Protein AF-A0A0P4WBQ9-F1 (afdb_monomer_lite)

Sequence (138 aa):
MQALTIGDGNGSGVTLTSELRLLPSWAKSQLAHILEVTHGWREVMGRVPGHPWAPGMPLPEGEHYPRKYSSDDIHLVSEECGRDRREGFEVLVEEWGTSGRKRPTVSDLVSILQVAKLYRAMDYLTVTVLKGNLAYFH

Foldseek 3Di:
DDDDDPPPDDPVPAAQAAQLLPQPPVLQVVLLVLCQVVVNLLLLQQQAADPPDDAPDQRDPDDDGHHPDDPVNSVVLVVVCVVPVDRSSVVVCVVQSPDDPHGHGNNNSLNSCVVSVVVVSNCCCCCPNNVPNPPDDD

pLDDT: mean 88.07, std 17.4, range [35.5, 98.06]

Secondary structure (DSSP, 8-state):
---------------TTSBGGGS-HHHHHHHHHHHHHTTHHHHHHHH-B-TT--TTSPPPSSS-S-BSS-HHHHHHHHHHHHHHT--HHHHHHHHHHT-SSSPPBHHHHHHHHHHTT-HHHHHIIIIIISTT------

Structure (mmCIF, N/CA/C/O backbone):
data_AF-A0A0P4WBQ9-F1
#
_entry.id   AF-A0A0P4WBQ9-F1
#
loop_
_atom_site.group_PDB
_atom_site.id
_atom_site.type_symbol
_atom_site.label_atom_id
_atom_site.label_alt_id
_atom_site.label_comp_id
_atom_site.label_asym_id
_atom_site.label_entity_id
_atom_site.label_seq_id
_atom_site.pdbx_PDB_ins_code
_atom_site.Cartn_x
_atom_site.Cartn_y
_atom_site.Cartn_z
_atom_site.occupancy
_atom_site.B_iso_or_equiv
_atom_site.auth_seq_id
_atom_site.auth_comp_id
_atom_site.auth_asym_id
_atom_site.auth_atom_id
_atom_site.pdbx_PDB_model_num
ATOM 1 N N . MET A 1 1 ? -43.854 23.994 8.423 1.00 38.91 1 MET A N 1
ATOM 2 C CA . MET A 1 1 ? -43.538 22.654 7.889 1.00 38.91 1 MET A CA 1
ATOM 3 C C . MET A 1 1 ? -42.289 22.787 7.037 1.00 38.91 1 MET A C 1
ATOM 5 O O . MET A 1 1 ? -42.325 23.508 6.051 1.00 38.91 1 MET A O 1
ATOM 9 N N . GLN A 1 2 ? -41.171 22.232 7.507 1.00 37.25 2 GL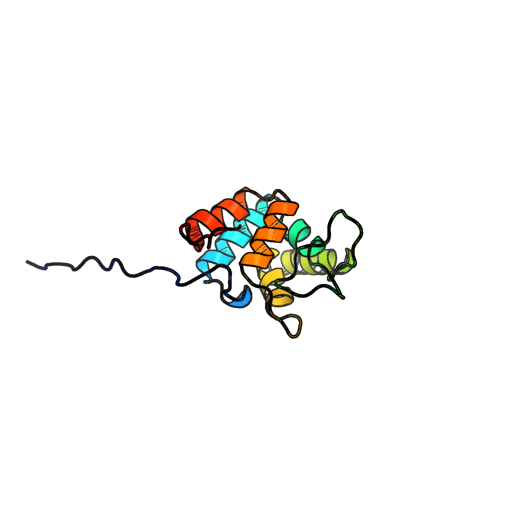N A N 1
ATOM 10 C CA . GLN A 1 2 ? -39.879 22.273 6.817 1.00 37.25 2 GLN A CA 1
ATOM 11 C C . GLN A 1 2 ? -39.879 21.255 5.674 1.00 37.25 2 GLN A C 1
ATOM 13 O O . GLN A 1 2 ? -40.215 20.095 5.895 1.00 37.25 2 GLN A O 1
ATOM 18 N N . ALA A 1 3 ? -39.473 21.682 4.481 1.00 36.91 3 ALA A N 1
ATOM 19 C CA . ALA A 1 3 ? -38.964 20.777 3.462 1.00 36.91 3 ALA A CA 1
ATOM 20 C C . ALA A 1 3 ? -37.448 20.685 3.672 1.00 36.91 3 ALA A C 1
ATOM 22 O O . ALA A 1 3 ? -36.725 21.647 3.417 1.00 36.91 3 ALA A O 1
ATOM 23 N N . LEU A 1 4 ? -36.989 19.560 4.219 1.00 35.50 4 LEU A N 1
ATOM 24 C CA . LEU A 1 4 ? -35.572 19.225 4.294 1.00 35.50 4 LEU A CA 1
ATOM 25 C C . LEU A 1 4 ? -35.161 18.670 2.934 1.00 35.50 4 LEU A C 1
ATOM 27 O O . LEU A 1 4 ? -35.574 17.581 2.540 1.00 35.50 4 LEU A O 1
ATOM 31 N N . THR A 1 5 ? -34.373 19.448 2.204 1.00 42.94 5 THR A N 1
ATOM 32 C CA . THR A 1 5 ? -33.683 19.007 0.998 1.00 42.94 5 THR A CA 1
ATOM 33 C C . THR A 1 5 ? -32.695 17.913 1.398 1.00 42.94 5 THR A C 1
ATOM 35 O O . THR A 1 5 ? -31.751 18.163 2.147 1.00 42.94 5 THR A O 1
ATOM 38 N N . ILE A 1 6 ? -32.940 16.689 0.932 1.00 42.91 6 ILE A N 1
ATOM 39 C CA . ILE A 1 6 ? -32.020 15.560 1.069 1.00 42.91 6 ILE A CA 1
ATOM 40 C C . ILE A 1 6 ? -30.765 15.907 0.264 1.00 42.91 6 ILE A C 1
ATOM 42 O O . ILE A 1 6 ? -30.811 16.042 -0.958 1.00 42.91 6 ILE A O 1
ATOM 46 N N . GLY A 1 7 ? -29.658 16.128 0.968 1.00 42.84 7 GLY A N 1
ATOM 47 C CA . GLY A 1 7 ? -28.354 16.357 0.364 1.00 42.84 7 GLY A CA 1
ATOM 48 C C . GLY A 1 7 ? -27.754 15.051 -0.144 1.00 42.84 7 GLY A C 1
ATOM 49 O O . GLY A 1 7 ? -26.908 14.472 0.529 1.00 42.84 7 GLY A O 1
ATOM 50 N N . ASP A 1 8 ? -28.147 14.618 -1.340 1.00 43.69 8 ASP A N 1
ATOM 51 C CA . ASP A 1 8 ? -27.427 13.586 -2.092 1.00 43.69 8 ASP A CA 1
ATOM 52 C C . ASP A 1 8 ? -26.326 14.243 -2.931 1.00 43.69 8 ASP A C 1
ATOM 54 O O . ASP A 1 8 ? -26.456 14.501 -4.126 1.00 43.69 8 ASP A O 1
ATOM 58 N N . GLY A 1 9 ? -25.216 14.553 -2.265 1.00 44.69 9 GLY A N 1
ATOM 59 C CA . GLY A 1 9 ? -24.039 15.158 -2.877 1.00 44.69 9 GLY A CA 1
ATOM 60 C C . GLY A 1 9 ? -22.763 14.638 -2.235 1.00 44.69 9 GLY A C 1
ATOM 61 O O . GLY A 1 9 ? -22.087 15.380 -1.540 1.00 44.69 9 GLY A O 1
ATOM 62 N N . ASN A 1 10 ? -22.438 13.356 -2.417 1.00 45.34 10 ASN A N 1
ATOM 63 C CA . ASN A 1 10 ? -21.124 12.836 -2.025 1.00 45.34 10 ASN A CA 1
ATOM 64 C C . ASN A 1 10 ? -20.700 11.652 -2.911 1.00 45.34 10 ASN A C 1
ATOM 66 O O . ASN A 1 10 ? -20.642 10.484 -2.511 1.00 45.34 10 ASN A O 1
ATOM 70 N N . GLY A 1 11 ? -20.415 11.947 -4.179 1.00 53.81 11 GLY A N 1
ATOM 71 C CA . GLY A 1 11 ? -19.409 11.178 -4.905 1.00 53.81 11 GLY A CA 1
ATOM 72 C C . GLY A 1 11 ? -18.053 11.553 -4.320 1.00 53.81 11 GLY A C 1
ATOM 73 O O . GLY A 1 11 ? -17.721 12.730 -4.294 1.00 53.81 11 GLY A O 1
ATOM 74 N N . SER A 1 12 ? -17.275 10.581 -3.846 1.00 62.78 12 SER A N 1
ATOM 75 C CA . SER A 1 12 ? -15.935 10.804 -3.281 1.00 62.78 12 SER A CA 1
ATOM 76 C C . SER A 1 12 ? -14.968 11.503 -4.251 1.00 62.78 12 SER A C 1
ATOM 78 O O . SER A 1 12 ? -13.888 11.913 -3.839 1.00 62.78 12 SER A O 1
ATOM 80 N N . GLY A 1 13 ? -15.326 11.604 -5.539 1.00 81.69 13 GLY A N 1
ATOM 81 C CA . GLY A 1 13 ? -14.486 12.150 -6.605 1.00 81.69 13 GLY A CA 1
ATOM 82 C C . GLY A 1 13 ? -13.261 11.287 -6.916 1.00 81.69 13 GLY A C 1
ATOM 83 O O . GLY A 1 13 ? -12.482 11.637 -7.797 1.00 81.69 13 GLY A O 1
ATOM 84 N N . VAL A 1 14 ? -13.086 10.167 -6.205 1.00 90.62 14 VAL A N 1
ATOM 85 C CA . VAL A 1 14 ? -11.947 9.264 -6.358 1.00 90.62 14 VAL A CA 1
ATOM 86 C C . VAL A 1 14 ? -12.112 8.474 -7.649 1.00 90.62 14 VAL A C 1
ATOM 88 O O . VAL A 1 14 ? -13.157 7.873 -7.901 1.00 90.62 14 VAL A O 1
ATOM 91 N N . THR A 1 15 ? -11.055 8.451 -8.448 1.00 93.69 15 THR A N 1
ATOM 92 C CA . THR A 1 15 ? -10.956 7.671 -9.680 1.00 93.69 15 THR A CA 1
ATOM 93 C C . THR A 1 15 ? -9.742 6.750 -9.607 1.00 93.69 15 THR A C 1
ATOM 95 O O . THR A 1 15 ? -8.899 6.865 -8.715 1.00 93.69 15 THR A O 1
ATOM 98 N N . LEU A 1 16 ? -9.606 5.847 -10.579 1.00 95.00 16 LEU A N 1
ATOM 99 C CA . LEU A 1 16 ? -8.422 4.992 -10.706 1.00 95.00 16 LEU A CA 1
ATOM 100 C C . LEU A 1 16 ? -7.113 5.793 -10.827 1.00 95.00 16 LEU A C 1
ATOM 102 O O . LEU A 1 16 ? -6.062 5.315 -10.410 1.00 95.00 16 LEU A O 1
ATOM 106 N N . THR A 1 17 ? -7.173 7.018 -11.353 1.00 95.62 17 THR A N 1
ATOM 107 C CA . THR A 1 17 ? -6.005 7.891 -11.536 1.00 95.62 17 THR A CA 1
ATOM 108 C C . THR A 1 17 ? -5.705 8.772 -10.325 1.00 95.62 17 THR A C 1
ATOM 110 O O . THR A 1 17 ? -4.700 9.480 -10.336 1.00 95.62 17 THR A O 1
ATOM 113 N N . SER A 1 18 ? -6.555 8.777 -9.292 1.00 96.06 18 SER A N 1
ATOM 114 C CA . SER A 1 18 ? -6.278 9.516 -8.058 1.00 96.06 18 SER A CA 1
ATOM 115 C C . SER A 1 18 ? -5.007 8.980 -7.396 1.00 96.06 18 SER A C 1
ATOM 117 O O . SER A 1 18 ? -4.818 7.767 -7.303 1.00 96.06 18 SER A O 1
ATOM 119 N N . GLU A 1 19 ? -4.136 9.874 -6.919 1.00 97.69 19 GLU A N 1
ATOM 120 C CA . GLU A 1 19 ? -2.959 9.473 -6.142 1.00 97.69 19 GLU A CA 1
ATOM 121 C C . GLU A 1 19 ? -3.391 8.782 -4.844 1.00 97.69 19 GLU A C 1
ATOM 123 O O . GLU A 1 19 ? -4.294 9.250 -4.149 1.00 97.69 19 GLU A O 1
ATOM 128 N N . LEU A 1 20 ? -2.702 7.703 -4.476 1.00 97.12 20 LEU A N 1
ATOM 129 C CA . LEU A 1 20 ? -3.059 6.868 -3.331 1.00 97.12 20 LEU A CA 1
ATOM 130 C C . LEU A 1 20 ? -3.106 7.658 -2.012 1.00 97.12 20 LEU A C 1
ATOM 132 O O . LEU A 1 20 ? -4.016 7.477 -1.205 1.00 97.12 20 LEU A O 1
ATOM 136 N N . ARG A 1 21 ? -2.168 8.594 -1.817 1.00 96.62 21 ARG A N 1
ATOM 137 C CA . ARG A 1 21 ? -2.111 9.453 -0.619 1.00 96.62 21 ARG A CA 1
ATOM 138 C C . ARG A 1 21 ? -3.335 10.362 -0.449 1.00 96.62 21 ARG A C 1
ATOM 140 O O . ARG A 1 21 ? -3.591 10.826 0.660 1.00 96.62 21 ARG A O 1
ATOM 147 N N . LEU A 1 22 ? -4.075 10.615 -1.533 1.00 96.00 22 LEU A N 1
ATOM 148 C CA . LEU A 1 22 ? -5.266 11.467 -1.559 1.00 96.00 22 LEU A CA 1
ATOM 149 C C . LEU A 1 22 ? -6.561 10.685 -1.318 1.00 96.00 22 LEU A C 1
ATOM 151 O O . LEU A 1 22 ? -7.638 11.280 -1.356 1.00 96.00 22 LEU A O 1
ATOM 155 N N . LEU A 1 23 ? -6.486 9.373 -1.059 1.00 95.38 23 LEU A N 1
ATOM 156 C CA . LEU A 1 23 ? -7.660 8.623 -0.631 1.00 95.38 23 LEU A CA 1
ATOM 157 C C . LEU A 1 23 ? -8.286 9.288 0.609 1.00 95.38 23 LEU A C 1
ATOM 159 O O . LEU A 1 23 ? -7.563 9.613 1.561 1.00 95.38 23 LEU A O 1
ATOM 163 N N . PRO A 1 24 ? -9.620 9.457 0.638 1.00 94.75 24 PRO A N 1
ATOM 164 C CA . PRO A 1 24 ? -10.314 9.971 1.809 1.00 94.75 24 PRO A CA 1
ATOM 165 C C . PRO A 1 24 ? -10.001 9.140 3.056 1.00 94.75 24 PRO A C 1
ATOM 167 O O . PRO A 1 24 ? -9.881 7.917 2.972 1.00 94.75 24 PRO A O 1
ATOM 170 N N . SER A 1 25 ? -9.923 9.776 4.228 1.00 94.38 25 SER A N 1
ATOM 171 C CA . SER A 1 25 ? -9.567 9.084 5.477 1.00 94.38 25 SER A CA 1
ATOM 172 C C . SER A 1 25 ? -10.483 7.897 5.781 1.00 94.38 25 SER A C 1
ATOM 174 O O . SER A 1 25 ? -9.990 6.830 6.119 1.00 94.38 25 SER A O 1
ATOM 176 N N . TRP A 1 26 ? -11.795 8.027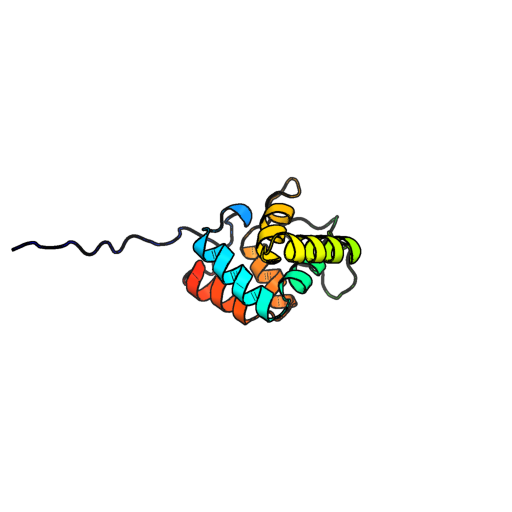 5.547 1.00 94.50 26 TRP A N 1
ATOM 177 C CA . TRP A 1 26 ? -12.745 6.919 5.717 1.00 94.50 26 TRP A CA 1
ATOM 178 C C . TRP A 1 26 ? -12.432 5.721 4.805 1.00 94.50 26 TRP A C 1
ATOM 180 O O . TRP A 1 26 ? -12.612 4.571 5.200 1.00 94.50 26 TRP A O 1
ATOM 190 N N . ALA A 1 27 ? -11.930 5.973 3.592 1.00 95.62 27 ALA A N 1
ATOM 191 C CA . ALA A 1 27 ? -11.555 4.922 2.657 1.00 95.62 27 ALA A CA 1
ATOM 192 C C . ALA A 1 27 ? -10.272 4.224 3.116 1.00 95.62 27 ALA A C 1
ATOM 194 O O . ALA A 1 27 ? -10.218 2.994 3.125 1.00 95.62 27 ALA A O 1
ATOM 195 N N . LYS A 1 28 ? -9.273 5.011 3.542 1.00 96.19 28 LYS A N 1
ATOM 196 C CA . LYS A 1 28 ? -7.995 4.506 4.059 1.00 96.19 28 LYS A CA 1
ATOM 197 C C . LYS A 1 28 ? -8.185 3.650 5.305 1.00 96.19 28 LYS A C 1
ATOM 199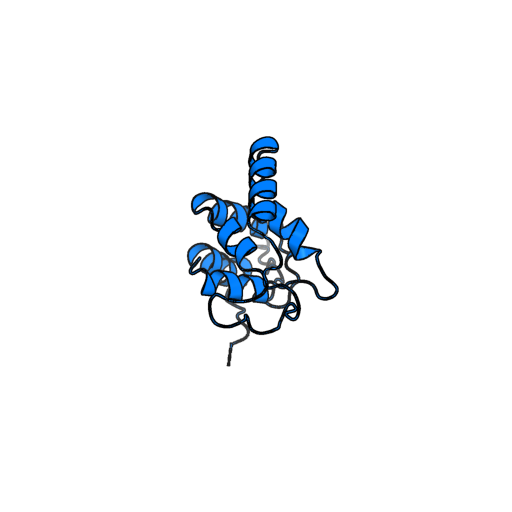 O O . LYS A 1 28 ? -7.730 2.514 5.298 1.00 96.19 28 LYS A O 1
ATOM 204 N N . SER A 1 29 ? -8.911 4.135 6.311 1.00 95.50 29 SER A N 1
ATOM 205 C CA . SER A 1 29 ? -9.088 3.401 7.570 1.00 95.50 29 SER A CA 1
ATOM 206 C C . SER A 1 29 ? -9.862 2.093 7.381 1.00 95.50 29 SER A C 1
ATOM 208 O O . SER A 1 29 ? -9.506 1.074 7.965 1.00 95.50 29 SER A O 1
ATOM 210 N N . GLN A 1 30 ? -10.869 2.061 6.500 1.00 96.69 30 GLN A N 1
ATOM 211 C CA . GLN A 1 30 ? -11.583 0.816 6.206 1.00 96.69 30 GLN A CA 1
ATOM 212 C C . GLN A 1 30 ? -10.723 -0.184 5.414 1.00 96.69 30 GLN A C 1
ATOM 214 O O . GLN A 1 30 ? -10.776 -1.381 5.696 1.00 96.69 30 GLN A O 1
ATOM 219 N N . LEU A 1 31 ? -9.921 0.276 4.442 1.00 97.12 31 LEU A N 1
ATOM 220 C CA . LEU A 1 31 ? -8.938 -0.581 3.761 1.00 97.12 31 LEU A CA 1
ATOM 221 C C . LEU A 1 31 ? -7.916 -1.136 4.744 1.00 97.12 31 LEU A C 1
ATOM 223 O O . LEU A 1 31 ? -7.600 -2.321 4.680 1.00 97.12 31 LEU A O 1
ATOM 227 N N . ALA A 1 32 ? -7.432 -0.287 5.648 1.00 96.88 32 ALA A N 1
ATOM 228 C CA . ALA A 1 32 ? -6.464 -0.665 6.654 1.00 96.88 32 ALA A CA 1
ATOM 229 C C . ALA A 1 32 ? -7.011 -1.775 7.545 1.00 96.88 32 ALA A C 1
ATOM 231 O O . ALA A 1 32 ? -6.400 -2.834 7.624 1.00 96.88 32 ALA A O 1
ATOM 232 N N . HIS A 1 33 ? -8.232 -1.612 8.054 1.00 95.94 33 HIS A N 1
ATOM 233 C CA . HIS A 1 33 ? -8.900 -2.649 8.829 1.00 95.94 33 HIS A CA 1
ATOM 234 C C . HIS A 1 33 ? -9.090 -3.963 8.047 1.00 95.94 33 HIS A C 1
ATOM 236 O O . HIS A 1 33 ? -8.811 -5.043 8.566 1.00 95.94 33 HIS A O 1
ATOM 242 N N . ILE A 1 34 ? -9.542 -3.897 6.786 1.00 97.12 34 ILE A N 1
ATOM 243 C CA . ILE A 1 34 ? -9.713 -5.095 5.942 1.00 97.12 34 ILE A CA 1
ATOM 244 C C . ILE A 1 34 ? -8.383 -5.838 5.770 1.00 97.12 34 ILE A C 1
ATOM 246 O O . ILE A 1 34 ? -8.357 -7.067 5.832 1.00 97.12 34 ILE A O 1
ATOM 250 N N . LEU A 1 35 ? -7.303 -5.096 5.523 1.00 97.38 35 LEU A N 1
ATOM 251 C CA . LEU A 1 35 ? -5.982 -5.652 5.259 1.00 97.38 35 LEU A CA 1
ATOM 252 C C . LEU A 1 35 ? -5.270 -6.108 6.531 1.00 97.38 35 LEU A C 1
ATOM 254 O O . LEU A 1 35 ? -4.486 -7.048 6.455 1.00 97.38 35 LEU A O 1
ATOM 258 N N . GLU A 1 36 ? -5.534 -5.505 7.686 1.00 94.50 36 GLU A N 1
ATOM 259 C CA . GLU A 1 36 ? -4.916 -5.925 8.943 1.00 94.50 36 GLU A CA 1
ATOM 260 C C . GLU A 1 36 ? -5.389 -7.319 9.356 1.00 94.50 36 GLU A C 1
ATOM 262 O O . GLU A 1 36 ? -4.569 -8.185 9.654 1.00 94.50 36 GLU A O 1
ATOM 267 N N . VAL A 1 37 ? -6.700 -7.581 9.262 1.00 90.69 37 VAL A N 1
ATOM 268 C CA . VAL A 1 37 ? -7.310 -8.871 9.639 1.00 90.69 37 VAL A CA 1
ATOM 269 C C . VAL A 1 37 ? -6.683 -10.055 8.897 1.00 90.69 37 VAL A C 1
ATOM 271 O O . VAL A 1 37 ? -6.615 -11.157 9.437 1.00 90.69 37 VAL A O 1
ATOM 274 N N . THR A 1 38 ? -6.224 -9.847 7.663 1.00 88.62 38 THR A N 1
ATOM 275 C CA . THR A 1 38 ? -5.605 -10.898 6.841 1.00 88.62 38 THR A CA 1
ATOM 276 C C . THR A 1 38 ? -4.092 -10.743 6.705 1.00 88.62 38 THR A C 1
ATOM 278 O O . THR A 1 38 ? -3.504 -11.395 5.845 1.00 88.62 38 THR A O 1
ATOM 281 N N . HIS A 1 39 ? -3.467 -9.832 7.461 1.00 89.81 39 HIS A N 1
ATOM 282 C CA . HIS A 1 39 ? -2.079 -9.387 7.267 1.00 89.81 39 HIS A CA 1
ATOM 283 C C . HIS A 1 39 ? -1.746 -8.993 5.811 1.00 89.81 39 HIS A C 1
ATOM 285 O O . HIS A 1 39 ? -0.592 -9.017 5.381 1.00 89.81 39 HIS A O 1
ATOM 291 N N . GLY A 1 40 ? -2.763 -8.606 5.036 1.00 96.81 40 GLY A N 1
ATOM 292 C CA . GLY A 1 40 ? -2.677 -8.339 3.604 1.00 96.81 40 GLY A CA 1
ATOM 293 C C . GLY A 1 40 ? -1.837 -7.112 3.270 1.00 96.81 40 GLY A C 1
ATOM 294 O O . GLY A 1 40 ? -1.295 -7.031 2.173 1.00 96.81 40 GLY A O 1
ATOM 295 N N . TRP A 1 41 ? -1.657 -6.172 4.201 1.00 97.56 41 TRP A N 1
ATOM 296 C CA . TRP A 1 41 ? -0.797 -5.010 3.967 1.00 97.56 41 TRP A CA 1
ATOM 297 C C . TRP A 1 41 ? 0.665 -5.411 3.709 1.00 97.56 41 TRP A C 1
ATOM 299 O O . TRP A 1 41 ? 1.329 -4.771 2.895 1.00 97.56 41 TRP A O 1
ATOM 309 N N . ARG A 1 42 ? 1.146 -6.508 4.317 1.00 97.69 42 ARG A N 1
ATOM 310 C CA . ARG A 1 42 ? 2.493 -7.059 4.073 1.00 97.69 42 ARG A CA 1
ATOM 311 C C . ARG A 1 42 ? 2.610 -7.601 2.658 1.00 97.69 42 ARG A C 1
ATOM 313 O O . ARG A 1 42 ? 3.591 -7.332 1.972 1.00 97.69 42 ARG A O 1
ATOM 320 N N . GLU A 1 43 ? 1.573 -8.304 2.208 1.00 96.94 43 GLU A N 1
ATOM 321 C CA . GLU A 1 43 ? 1.484 -8.834 0.848 1.00 96.94 43 GLU A CA 1
ATOM 322 C C . GLU A 1 43 ? 1.454 -7.711 -0.196 1.00 96.94 43 GLU A C 1
ATOM 324 O O . GLU A 1 43 ? 2.063 -7.858 -1.259 1.00 96.94 43 GLU A O 1
ATOM 329 N N . VAL A 1 44 ? 0.787 -6.588 0.104 1.00 97.81 44 VAL A N 1
ATOM 330 C CA . VAL A 1 44 ? 0.803 -5.385 -0.744 1.00 97.81 44 VAL A CA 1
ATOM 331 C C . VAL A 1 44 ? 2.200 -4.767 -0.756 1.00 97.81 44 VAL A C 1
ATOM 333 O O . VAL A 1 44 ? 2.756 -4.564 -1.833 1.00 97.81 44 VAL A O 1
ATOM 336 N N . MET A 1 45 ? 2.792 -4.510 0.414 1.00 97.94 45 MET A N 1
ATOM 337 C CA . MET A 1 45 ? 4.112 -3.882 0.537 1.00 97.94 45 MET A CA 1
ATOM 338 C C . MET A 1 45 ? 5.203 -4.705 -0.161 1.00 97.94 45 MET A C 1
ATOM 340 O O . MET A 1 45 ? 5.954 -4.168 -0.975 1.00 97.94 45 MET A O 1
ATOM 344 N N . GLY A 1 46 ? 5.228 -6.021 0.057 1.00 96.94 46 GLY A N 1
ATOM 345 C CA . GLY A 1 46 ? 6.159 -6.938 -0.603 1.00 96.94 46 GLY A CA 1
ATOM 346 C C . GLY A 1 46 ? 5.937 -7.067 -2.112 1.00 96.94 46 GLY A C 1
ATOM 347 O O . GLY A 1 46 ? 6.829 -7.517 -2.831 1.00 96.94 46 GLY A O 1
ATOM 348 N N . ARG A 1 47 ? 4.776 -6.643 -2.632 1.00 96.75 47 ARG A N 1
ATOM 349 C CA . ARG A 1 47 ? 4.466 -6.631 -4.070 1.00 96.75 47 ARG A CA 1
ATOM 350 C C . ARG A 1 47 ? 4.774 -5.339 -4.795 1.00 96.75 47 ARG A C 1
ATOM 352 O O . ARG A 1 47 ? 4.751 -5.352 -6.020 1.00 96.75 47 ARG A O 1
ATOM 359 N N . VAL A 1 48 ? 5.130 -4.265 -4.095 1.00 97.62 48 VAL A N 1
ATOM 360 C CA . VAL A 1 48 ? 5.488 -3.004 -4.752 1.00 97.62 48 VAL A CA 1
ATOM 361 C C . VAL A 1 48 ? 6.778 -3.189 -5.564 1.00 97.62 48 VAL A C 1
ATOM 363 O O . VAL A 1 48 ? 7.838 -3.434 -4.970 1.00 97.62 48 VAL A O 1
ATOM 366 N N . PRO A 1 49 ? 6.739 -3.066 -6.905 1.00 97.62 49 PRO A N 1
ATOM 367 C CA . PRO A 1 49 ? 7.936 -3.236 -7.713 1.00 97.62 49 PRO A CA 1
ATOM 368 C C . PRO A 1 49 ? 8.920 -2.075 -7.516 1.00 97.62 49 PRO A C 1
ATOM 370 O O . PRO A 1 49 ? 8.539 -0.919 -7.312 1.00 97.62 49 PRO A O 1
ATOM 373 N N . GLY A 1 50 ? 10.206 -2.395 -7.577 1.00 96.38 50 GLY A N 1
ATOM 374 C CA . GLY A 1 50 ? 11.316 -1.451 -7.593 1.00 96.38 50 GLY A CA 1
ATOM 375 C C . GLY A 1 50 ? 11.704 -1.035 -9.014 1.00 96.38 50 GLY A C 1
ATOM 376 O O . GLY A 1 50 ? 11.085 -1.432 -10.000 1.00 96.38 50 GLY A O 1
ATOM 377 N N . HIS A 1 51 ? 12.767 -0.239 -9.130 1.00 93.50 51 HIS A N 1
ATOM 378 C CA . HIS A 1 51 ? 13.315 0.172 -10.426 1.00 93.50 51 HIS A CA 1
ATOM 379 C C . HIS A 1 51 ? 13.647 -1.058 -11.305 1.00 93.50 51 HIS A C 1
ATOM 381 O O . HIS A 1 51 ? 14.206 -2.022 -10.778 1.00 93.50 51 HIS A O 1
ATOM 387 N N . PRO A 1 52 ? 13.344 -1.049 -12.622 1.00 94.25 52 PRO A N 1
ATOM 388 C CA . PRO A 1 52 ? 12.921 0.089 -13.449 1.00 94.25 52 PRO A CA 1
ATOM 389 C C . PRO A 1 52 ? 11.416 0.372 -13.506 1.00 94.25 52 PRO A C 1
ATOM 391 O O . PRO A 1 52 ? 11.006 1.276 -14.233 1.00 94.25 52 PRO A O 1
ATOM 394 N N . TRP A 1 53 ? 10.591 -0.347 -12.745 1.00 95.75 53 TRP A N 1
ATOM 395 C CA . TRP A 1 53 ? 9.152 -0.097 -12.721 1.00 95.75 53 TRP A CA 1
ATOM 396 C C . TRP A 1 53 ? 8.826 1.273 -12.108 1.00 95.75 53 TRP A C 1
ATOM 398 O O . TRP A 1 53 ? 9.501 1.761 -11.196 1.00 95.75 53 TRP A O 1
ATOM 408 N N . ALA A 1 54 ? 7.758 1.888 -12.608 1.00 96.00 54 ALA A N 1
ATOM 409 C CA . ALA A 1 54 ? 7.167 3.093 -12.052 1.00 96.00 54 ALA A CA 1
ATOM 410 C C . ALA A 1 54 ? 5.636 2.961 -12.040 1.00 96.00 54 ALA A C 1
ATOM 412 O O . ALA A 1 54 ? 5.089 2.290 -12.918 1.00 96.00 54 ALA A O 1
ATOM 413 N N . PRO A 1 55 ? 4.934 3.652 -11.122 1.00 96.62 55 PRO A N 1
ATOM 414 C CA . PRO A 1 55 ? 3.475 3.671 -11.096 1.00 96.62 55 PRO A CA 1
ATOM 415 C C . PRO A 1 55 ? 2.824 3.904 -12.461 1.00 96.62 55 PRO A C 1
ATOM 417 O O . PRO A 1 55 ? 3.310 4.700 -13.270 1.00 96.62 55 PRO A O 1
ATOM 420 N N . GLY A 1 56 ? 1.721 3.217 -12.732 1.00 94.75 56 GLY A N 1
ATOM 421 C CA . GLY A 1 56 ? 1.006 3.214 -14.005 1.00 94.75 56 GLY A CA 1
ATOM 422 C C . GLY A 1 56 ? 1.657 2.380 -15.114 1.00 94.75 56 GLY A C 1
ATOM 423 O O . GLY A 1 56 ? 1.143 2.387 -16.228 1.00 94.75 56 GLY A O 1
ATOM 424 N N . MET A 1 57 ? 2.778 1.698 -14.859 1.00 95.81 57 MET A N 1
ATOM 425 C CA . MET A 1 57 ? 3.257 0.619 -15.729 1.00 95.81 57 MET A CA 1
ATOM 426 C C . MET A 1 57 ? 2.571 -0.699 -15.344 1.00 95.81 57 MET A C 1
ATOM 428 O O . MET A 1 57 ? 2.290 -0.898 -14.158 1.00 95.81 57 MET A O 1
ATOM 432 N N . PRO A 1 58 ? 2.362 -1.628 -16.295 1.00 95.19 58 PRO A N 1
ATOM 433 C CA . PRO A 1 58 ? 1.933 -2.985 -15.970 1.00 95.19 58 PRO A CA 1
ATOM 434 C C . PRO A 1 58 ? 2.827 -3.600 -14.889 1.00 95.19 58 PRO A C 1
ATOM 436 O O . PRO A 1 58 ? 4.042 -3.372 -14.876 1.00 95.19 58 PRO A O 1
ATOM 439 N N . LEU A 1 59 ? 2.229 -4.352 -13.962 1.00 95.06 59 LEU A N 1
ATOM 440 C CA . LEU A 1 59 ? 3.015 -5.086 -12.974 1.00 95.06 59 LEU A CA 1
ATOM 441 C C . LEU A 1 59 ? 3.895 -6.122 -13.693 1.00 95.06 59 LEU A C 1
ATOM 443 O O . LEU A 1 59 ? 3.422 -6.745 -14.645 1.00 95.06 59 LEU A O 1
ATOM 447 N N . PRO A 1 60 ? 5.152 -6.322 -13.258 1.00 93.69 60 PRO A N 1
ATOM 448 C CA . PRO A 1 60 ? 5.986 -7.385 -13.802 1.00 93.69 60 PRO A CA 1
ATOM 449 C C . PRO A 1 60 ? 5.318 -8.754 -13.628 1.00 93.69 60 PRO A C 1
ATOM 451 O O . PRO A 1 60 ? 4.703 -9.026 -12.594 1.00 93.69 60 PRO A O 1
ATOM 454 N N . GLU A 1 61 ? 5.456 -9.619 -14.631 1.00 86.25 61 GLU A N 1
ATOM 455 C CA . GLU A 1 61 ? 4.934 -10.984 -14.576 1.00 86.25 61 GLU A CA 1
ATOM 456 C C . GLU A 1 61 ? 5.783 -11.878 -13.656 1.00 86.25 61 GLU A C 1
ATOM 458 O O . GLU A 1 61 ? 7.007 -11.750 -13.576 1.00 86.25 61 GLU A O 1
ATOM 463 N N . GLY A 1 62 ? 5.128 -12.824 -12.978 1.00 85.06 62 GLY A N 1
ATOM 464 C CA . GLY A 1 62 ? 5.783 -13.786 -12.091 1.00 85.06 62 GLY A CA 1
ATOM 465 C C . GLY A 1 62 ? 6.214 -13.206 -10.739 1.00 85.06 62 GLY A C 1
ATOM 466 O O . GLY A 1 62 ? 5.720 -12.175 -10.286 1.00 85.06 62 GLY A O 1
ATOM 467 N N . GLU A 1 63 ? 7.118 -13.907 -10.052 1.00 82.50 63 GLU A N 1
ATOM 468 C CA . GLU A 1 63 ? 7.569 -13.539 -8.698 1.00 82.50 63 GLU A CA 1
ATOM 469 C C . GLU A 1 63 ? 8.949 -12.863 -8.682 1.00 82.50 63 GLU A C 1
ATOM 471 O O . GLU A 1 63 ? 9.324 -12.225 -7.694 1.00 82.50 63 GLU A O 1
ATOM 476 N N . HIS A 1 64 ? 9.697 -12.965 -9.782 1.00 87.50 64 HIS A N 1
ATOM 477 C CA . HIS A 1 64 ? 11.084 -12.518 -9.879 1.00 87.50 64 HIS A CA 1
ATOM 478 C C . HIS A 1 64 ? 11.169 -11.126 -10.505 1.00 87.50 64 HIS A C 1
ATOM 480 O O . HIS A 1 64 ? 11.406 -10.966 -11.700 1.00 87.50 64 HIS A O 1
ATOM 486 N N . TYR A 1 65 ? 11.002 -10.104 -9.673 1.00 94.25 65 TYR A N 1
ATOM 487 C CA . TYR A 1 65 ? 11.286 -8.719 -10.029 1.00 94.25 65 TYR A CA 1
ATOM 488 C C . TYR A 1 65 ? 11.865 -7.969 -8.827 1.00 94.25 65 TYR A C 1
ATOM 490 O O . TYR A 1 65 ? 11.604 -8.356 -7.681 1.00 94.25 65 TYR A O 1
ATOM 498 N N . PRO A 1 66 ? 12.642 -6.895 -9.058 1.00 95.44 66 PRO A N 1
ATOM 499 C CA . PRO A 1 66 ? 13.139 -6.053 -7.979 1.00 95.44 66 PRO A CA 1
ATOM 500 C C . PRO A 1 66 ? 11.978 -5.544 -7.127 1.00 95.44 66 PRO A C 1
ATOM 502 O O . PRO A 1 66 ? 11.003 -5.022 -7.666 1.00 95.44 66 PRO A O 1
ATOM 505 N N . ARG A 1 67 ? 12.071 -5.677 -5.804 1.00 96.50 67 ARG A N 1
ATOM 506 C CA . ARG A 1 67 ? 11.077 -5.134 -4.869 1.00 96.50 67 ARG A CA 1
ATOM 507 C C . ARG A 1 67 ? 11.514 -3.758 -4.400 1.00 96.50 67 ARG A C 1
ATOM 509 O O . ARG A 1 67 ? 12.704 -3.506 -4.231 1.00 96.50 67 ARG A O 1
ATOM 516 N N . LYS A 1 68 ? 10.551 -2.860 -4.199 1.00 97.62 68 LYS A N 1
ATOM 517 C CA . LYS A 1 68 ? 10.817 -1.554 -3.587 1.00 97.62 68 LYS A CA 1
ATOM 518 C C . LYS A 1 68 ? 11.155 -1.695 -2.103 1.00 97.62 68 LYS A C 1
ATOM 520 O O . LYS A 1 68 ? 11.968 -0.925 -1.608 1.00 97.62 68 LYS A O 1
ATOM 525 N N . TYR A 1 69 ? 10.514 -2.655 -1.442 1.00 97.62 69 TYR A N 1
ATOM 526 C CA . TYR A 1 69 ? 10.653 -2.935 -0.020 1.00 97.62 69 TYR A CA 1
ATOM 527 C C . TYR A 1 69 ? 11.161 -4.363 0.175 1.00 97.62 69 TYR A C 1
ATOM 529 O O . TYR A 1 69 ? 10.682 -5.298 -0.473 1.00 97.62 69 TYR A O 1
ATOM 537 N N . SER A 1 70 ? 12.143 -4.511 1.051 1.00 97.00 70 SER A N 1
ATOM 538 C CA . SER A 1 70 ? 12.691 -5.785 1.506 1.00 97.00 70 SER A CA 1
ATOM 539 C C . SER A 1 70 ? 11.834 -6.402 2.620 1.00 97.00 70 SER A C 1
ATOM 541 O O . SER A 1 70 ? 10.925 -5.766 3.156 1.00 97.00 70 SER A O 1
ATOM 543 N N . SER A 1 71 ? 12.134 -7.647 3.001 1.00 96.44 71 SER A N 1
ATOM 544 C CA . SER A 1 71 ? 11.543 -8.271 4.193 1.00 96.44 71 SER A CA 1
ATOM 545 C C . SER A 1 71 ? 11.828 -7.481 5.469 1.00 96.44 71 SER A C 1
ATOM 547 O O . SER A 1 71 ? 10.967 -7.417 6.345 1.00 96.44 71 SER A O 1
ATOM 549 N N . ASP A 1 72 ? 13.005 -6.860 5.551 1.00 98.00 72 ASP A N 1
ATOM 550 C CA . ASP A 1 72 ? 13.443 -6.099 6.719 1.00 98.00 72 ASP A CA 1
ATOM 551 C C . ASP A 1 72 ? 12.641 -4.800 6.846 1.00 98.00 72 ASP A C 1
ATOM 553 O O . ASP A 1 72 ? 12.202 -4.456 7.940 1.00 98.00 72 ASP A O 1
ATOM 557 N N . ASP A 1 73 ? 12.334 -4.141 5.723 1.00 97.44 73 ASP A N 1
ATOM 558 C CA . ASP A 1 73 ? 11.455 -2.963 5.702 1.00 97.44 73 ASP A CA 1
ATOM 559 C C . ASP A 1 73 ? 10.039 -3.313 6.192 1.00 97.44 73 ASP A C 1
ATOM 561 O O . ASP A 1 73 ? 9.443 -2.587 6.988 1.00 97.44 73 ASP A O 1
ATOM 565 N N . ILE A 1 74 ? 9.495 -4.454 5.752 1.00 97.62 74 ILE A N 1
ATOM 566 C CA . ILE A 1 74 ? 8.173 -4.938 6.187 1.00 97.62 74 ILE A CA 1
ATOM 567 C C . ILE A 1 74 ? 8.190 -5.286 7.681 1.00 97.62 74 ILE A C 1
ATOM 569 O O . ILE A 1 74 ? 7.212 -5.041 8.395 1.00 97.62 74 ILE A O 1
ATOM 573 N N . HIS A 1 75 ? 9.288 -5.871 8.165 1.00 96.81 75 HIS A N 1
ATOM 574 C CA . HIS A 1 75 ? 9.460 -6.177 9.579 1.00 96.81 75 HIS A CA 1
ATOM 575 C C . HIS A 1 75 ? 9.523 -4.900 10.423 1.00 96.81 75 HIS A C 1
ATOM 577 O O . HIS A 1 75 ? 8.808 -4.809 11.417 1.00 96.81 75 HIS A O 1
ATOM 583 N N . LEU A 1 76 ? 10.268 -3.886 9.981 1.00 95.81 76 LEU A N 1
ATOM 584 C CA . LEU A 1 76 ? 10.351 -2.596 10.662 1.00 95.81 76 LEU A CA 1
ATOM 585 C C . LEU A 1 76 ? 8.975 -1.920 10.777 1.00 95.81 76 LEU A C 1
ATOM 587 O O . LEU A 1 76 ? 8.590 -1.496 11.865 1.00 95.81 76 LEU A O 1
ATOM 591 N N . VAL A 1 77 ? 8.190 -1.894 9.691 1.00 95.06 77 VAL A N 1
ATOM 592 C CA . VAL A 1 77 ? 6.808 -1.374 9.726 1.00 95.06 77 VAL A CA 1
ATOM 593 C C . VAL A 1 77 ? 5.953 -2.157 10.722 1.00 95.06 77 VAL A C 1
ATOM 595 O O . VAL A 1 77 ? 5.187 -1.572 11.481 1.00 95.06 77 VAL A O 1
ATOM 598 N N . SER A 1 78 ? 6.102 -3.480 10.766 1.00 94.69 78 SER A N 1
ATOM 599 C CA . SER A 1 78 ? 5.369 -4.322 11.710 1.00 94.69 78 SER A CA 1
ATOM 600 C C . SER A 1 78 ? 5.681 -4.013 13.169 1.00 94.69 78 SER A C 1
ATOM 602 O O . SER A 1 78 ? 4.775 -4.071 14.001 1.00 94.69 78 SER A O 1
ATOM 604 N N . GLU A 1 79 ? 6.948 -3.773 13.501 1.00 94.44 79 GLU A N 1
ATOM 605 C CA . GLU A 1 79 ? 7.340 -3.414 14.862 1.00 94.44 79 GLU A CA 1
ATOM 606 C C . GLU A 1 79 ? 6.758 -2.055 15.257 1.00 94.44 79 GLU A C 1
ATOM 608 O O . GLU A 1 79 ? 6.212 -1.918 16.353 1.00 94.44 79 GLU A O 1
ATOM 613 N N . GLU A 1 80 ? 6.808 -1.082 14.346 1.00 91.38 80 GLU A N 1
ATOM 614 C CA . GLU A 1 80 ? 6.270 0.260 14.571 1.00 91.38 80 GLU A CA 1
ATOM 615 C C . GLU A 1 80 ? 4.749 0.241 14.771 1.00 91.38 80 GLU A C 1
ATOM 617 O O . GLU A 1 80 ? 4.235 0.797 15.741 1.00 91.38 80 GLU A O 1
ATOM 622 N N . CYS A 1 81 ? 4.022 -0.493 13.924 1.00 92.88 81 CYS A N 1
ATOM 623 C CA . CYS A 1 81 ? 2.584 -0.719 14.078 1.00 92.88 81 CYS A CA 1
ATOM 624 C C . CYS A 1 81 ? 2.228 -1.307 15.450 1.00 92.88 81 CYS A C 1
ATOM 626 O O . CYS A 1 81 ? 1.252 -0.884 16.073 1.00 92.88 81 CYS A O 1
ATOM 628 N N . GLY A 1 82 ? 3.041 -2.247 15.946 1.00 90.25 82 GLY A N 1
ATOM 629 C CA . GLY A 1 82 ? 2.859 -2.851 17.265 1.00 90.25 82 GLY A CA 1
ATOM 630 C C . GLY A 1 82 ? 3.077 -1.874 18.426 1.00 90.25 82 GLY A C 1
ATOM 631 O O . GLY A 1 82 ? 2.392 -1.982 19.445 1.00 90.25 82 GLY A O 1
ATOM 632 N N . ARG A 1 83 ? 3.997 -0.913 18.278 1.00 90.38 83 ARG A N 1
ATOM 633 C CA . ARG A 1 83 ? 4.307 0.104 19.299 1.00 90.38 83 ARG A CA 1
ATOM 634 C C . ARG A 1 83 ? 3.260 1.213 19.342 1.00 90.38 83 ARG A C 1
ATOM 636 O O . ARG A 1 83 ? 2.744 1.518 20.417 1.00 90.38 83 ARG A O 1
ATOM 643 N N . ASP A 1 84 ? 2.891 1.734 18.177 1.00 89.00 84 ASP A N 1
ATOM 644 C CA . ASP A 1 84 ? 2.052 2.930 18.055 1.00 89.00 84 ASP A CA 1
ATOM 645 C C . ASP A 1 84 ? 0.562 2.620 17.846 1.00 89.00 84 ASP A C 1
ATOM 647 O O . ASP A 1 84 ? -0.256 3.534 17.738 1.00 89.00 84 ASP A O 1
ATOM 651 N N . ARG A 1 85 ? 0.184 1.331 17.810 1.00 85.94 85 ARG A N 1
ATOM 652 C CA . ARG A 1 85 ? -1.184 0.857 17.513 1.00 85.94 85 ARG A CA 1
ATOM 653 C C . ARG A 1 85 ? -1.719 1.409 16.189 1.00 85.94 85 ARG A C 1
ATOM 655 O O . ARG A 1 85 ? -2.896 1.753 16.076 1.00 85.94 85 ARG A O 1
ATOM 662 N N . ARG A 1 86 ? -0.834 1.509 15.200 1.00 89.19 86 ARG A N 1
ATOM 663 C CA . ARG A 1 86 ? -1.152 1.967 13.847 1.00 89.19 86 ARG A CA 1
ATOM 664 C C . ARG A 1 86 ? -1.397 0.773 12.944 1.00 89.19 86 ARG A C 1
ATOM 666 O O . ARG A 1 86 ? -0.691 -0.226 13.033 1.00 89.19 86 ARG A O 1
ATOM 673 N N . GLU A 1 87 ? -2.354 0.905 12.041 1.00 93.56 87 GLU A N 1
ATOM 674 C CA . GLU A 1 87 ? -2.645 -0.123 11.044 1.00 93.56 87 GLU A CA 1
ATOM 675 C C . GLU A 1 87 ? -1.563 -0.125 9.951 1.00 93.56 87 GLU A C 1
ATOM 677 O O . GLU A 1 87 ? -1.190 0.936 9.433 1.00 93.56 87 GLU A O 1
ATOM 682 N N . GLY A 1 88 ? -1.070 -1.302 9.550 1.00 95.00 88 GLY A N 1
ATOM 683 C CA . GLY A 1 88 ? 0.086 -1.396 8.643 1.00 95.00 88 GLY A CA 1
ATOM 684 C C . GLY A 1 88 ? -0.144 -0.772 7.268 1.00 95.00 88 GLY A C 1
ATOM 685 O O . GLY A 1 88 ? 0.766 -0.204 6.662 1.00 95.00 88 GLY A O 1
ATOM 686 N N . PHE A 1 89 ? -1.386 -0.797 6.785 1.00 96.56 89 PHE A N 1
ATOM 687 C CA . 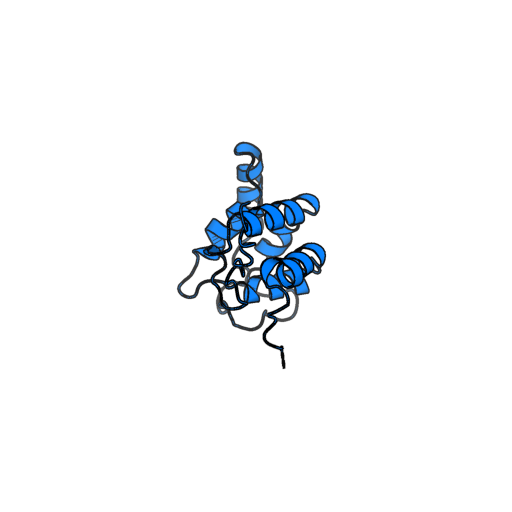PHE A 1 89 ? -1.735 -0.152 5.522 1.00 96.56 89 PHE A CA 1
ATOM 688 C C . PHE A 1 89 ? -1.679 1.382 5.589 1.00 96.56 89 PHE A C 1
ATOM 690 O O . PHE A 1 89 ? -1.365 2.014 4.583 1.00 96.56 89 PHE A O 1
ATOM 697 N N . GLU A 1 90 ? -1.965 2.000 6.739 1.00 94.62 90 GLU A N 1
ATOM 698 C CA . GLU A 1 90 ? -1.878 3.461 6.869 1.00 94.62 90 GLU A CA 1
ATOM 699 C C . GLU A 1 90 ? -0.423 3.924 6.762 1.00 94.62 90 GLU A C 1
ATOM 701 O O . GLU A 1 90 ? -0.130 4.839 5.990 1.00 94.62 90 GLU A O 1
ATOM 706 N N . VAL A 1 91 ? 0.492 3.212 7.431 1.00 95.12 91 VAL A N 1
ATOM 707 C CA . VAL A 1 91 ? 1.942 3.434 7.311 1.00 95.12 91 VAL A CA 1
ATOM 708 C C . VAL A 1 91 ? 2.396 3.231 5.864 1.00 95.12 91 VAL A C 1
ATOM 710 O O . VAL A 1 91 ? 3.082 4.079 5.297 1.00 95.12 91 VAL A O 1
ATOM 713 N N . LEU A 1 92 ? 1.946 2.154 5.211 1.00 96.38 92 LEU A N 1
ATOM 714 C CA . LEU A 1 92 ? 2.267 1.901 3.807 1.00 96.38 92 LEU A CA 1
ATOM 715 C C . LEU A 1 92 ? 1.802 3.036 2.883 1.00 96.38 92 LEU A C 1
ATOM 717 O O . LEU A 1 92 ? 2.518 3.387 1.949 1.00 96.38 92 LEU A O 1
ATOM 721 N N . VAL A 1 93 ? 0.615 3.609 3.095 1.00 96.38 93 VAL A N 1
ATOM 722 C CA . VAL A 1 93 ? 0.115 4.716 2.264 1.00 96.38 93 VAL A CA 1
ATOM 723 C C . VAL A 1 93 ? 0.937 5.988 2.473 1.00 96.38 93 VAL A C 1
ATOM 725 O O . VAL A 1 93 ? 1.177 6.709 1.503 1.00 96.38 93 VAL A O 1
ATOM 728 N N . GLU A 1 94 ? 1.387 6.268 3.693 1.00 95.00 94 GLU A N 1
ATOM 729 C CA . GLU A 1 94 ? 2.273 7.402 3.980 1.00 95.00 94 GLU A CA 1
ATOM 730 C C . GLU A 1 94 ? 3.629 7.243 3.287 1.00 95.00 94 GLU A C 1
ATOM 732 O O . GLU A 1 94 ? 4.071 8.158 2.587 1.00 95.00 94 GLU A O 1
ATOM 737 N N . GLU A 1 95 ? 4.220 6.053 3.379 1.00 95.50 95 GLU A N 1
ATOM 738 C CA . GLU A 1 95 ? 5.510 5.730 2.770 1.00 95.50 95 GLU A CA 1
ATOM 739 C C . GLU A 1 95 ? 5.421 5.631 1.242 1.00 95.50 95 GLU A C 1
ATOM 741 O O . GLU A 1 95 ? 6.039 6.391 0.490 1.00 95.50 95 GLU A O 1
ATOM 746 N N . TRP A 1 96 ? 4.624 4.693 0.731 1.00 97.38 96 TRP A N 1
ATOM 747 C CA . TRP A 1 96 ? 4.536 4.420 -0.701 1.00 97.38 96 TRP A CA 1
ATOM 748 C C . TRP A 1 96 ? 3.836 5.552 -1.450 1.00 97.38 96 TRP A C 1
ATOM 750 O O . TRP A 1 96 ? 4.327 5.981 -2.502 1.00 97.38 96 TRP A O 1
ATOM 760 N N . GLY A 1 97 ? 2.748 6.093 -0.890 1.00 96.94 97 GLY A N 1
ATOM 761 C CA . GLY A 1 97 ? 1.956 7.175 -1.480 1.00 96.94 97 GLY A CA 1
ATOM 762 C C . GLY A 1 97 ? 2.732 8.474 -1.694 1.00 96.94 97 GLY A C 1
ATOM 763 O O . GLY A 1 97 ? 2.363 9.270 -2.559 1.00 96.94 97 GLY A O 1
ATOM 764 N N . THR A 1 98 ? 3.832 8.674 -0.964 1.00 96.12 98 THR A N 1
ATOM 765 C CA . THR A 1 98 ? 4.726 9.836 -1.091 1.00 96.12 98 THR A CA 1
ATOM 766 C C . THR A 1 98 ? 6.099 9.489 -1.675 1.00 96.12 98 THR A C 1
ATOM 768 O O . THR A 1 98 ? 6.978 10.352 -1.769 1.00 96.12 98 THR A O 1
ATOM 771 N N . SER A 1 99 ? 6.282 8.263 -2.166 1.00 95.00 99 SER A N 1
ATOM 772 C CA . SER A 1 99 ? 7.547 7.809 -2.745 1.00 95.00 99 SER A CA 1
ATOM 773 C C . SER A 1 99 ? 7.698 8.153 -4.238 1.00 95.00 99 SER A C 1
ATOM 775 O O . SER A 1 99 ? 6.715 8.312 -4.966 1.00 95.00 99 SER A O 1
ATOM 777 N N . GLY A 1 100 ? 8.947 8.275 -4.704 1.00 93.44 100 GLY A N 1
ATOM 778 C CA . GLY A 1 100 ? 9.295 8.426 -6.127 1.00 93.44 100 GLY A CA 1
ATOM 779 C C . GLY A 1 100 ? 8.985 9.794 -6.755 1.00 93.44 100 GLY A C 1
ATOM 780 O O . GLY A 1 100 ? 8.542 10.721 -6.091 1.00 93.44 100 GLY A O 1
ATOM 781 N N . ARG A 1 101 ? 9.245 9.945 -8.063 1.00 92.88 101 ARG A N 1
ATOM 782 C CA . ARG A 1 101 ? 8.822 11.139 -8.832 1.00 92.88 101 ARG A CA 1
ATOM 783 C C . ARG A 1 101 ? 7.381 11.018 -9.326 1.00 92.88 101 ARG A C 1
ATOM 785 O O . ARG A 1 101 ? 6.634 11.987 -9.277 1.00 92.88 101 ARG A O 1
ATOM 792 N N . LYS A 1 102 ? 7.004 9.823 -9.791 1.00 96.12 102 LYS A N 1
ATOM 793 C CA . LYS A 1 102 ? 5.632 9.473 -10.171 1.00 96.12 102 LYS A CA 1
ATOM 794 C C . LYS A 1 102 ? 4.962 8.793 -8.982 1.00 96.12 102 LYS A C 1
ATOM 796 O O . LYS A 1 102 ? 5.523 7.840 -8.445 1.00 96.12 102 LYS A O 1
ATOM 801 N N . ARG A 1 103 ? 3.809 9.312 -8.558 1.00 97.62 103 ARG A N 1
ATOM 802 C CA . ARG A 1 103 ? 3.076 8.828 -7.381 1.00 97.62 103 ARG A CA 1
ATOM 803 C C . ARG A 1 103 ? 2.257 7.585 -7.718 1.00 97.62 103 ARG A C 1
ATOM 805 O O . ARG A 1 103 ? 1.732 7.522 -8.831 1.00 97.62 103 ARG A O 1
ATOM 812 N N . PRO A 1 104 ? 2.132 6.621 -6.789 1.00 98.06 104 PRO A N 1
ATOM 813 C CA . PRO A 1 104 ? 1.196 5.525 -6.962 1.00 98.06 104 PRO A CA 1
ATOM 814 C C . PRO A 1 104 ? -0.238 6.041 -6.939 1.00 98.06 104 PRO A C 1
ATOM 816 O O . PRO A 1 104 ? -0.583 6.974 -6.209 1.00 98.06 104 PRO A O 1
ATOM 819 N N . THR A 1 105 ? -1.063 5.415 -7.758 1.00 97.81 105 THR A N 1
ATOM 820 C CA . THR A 1 105 ? -2.477 5.712 -7.945 1.00 97.81 105 THR A CA 1
ATOM 821 C C . THR A 1 105 ? -3.343 4.607 -7.355 1.00 97.81 105 THR A C 1
ATOM 823 O O . THR A 1 105 ? -2.862 3.531 -6.989 1.00 97.81 105 THR A O 1
ATOM 826 N N . VAL A 1 106 ? -4.650 4.846 -7.292 1.00 97.31 106 VAL A N 1
ATOM 827 C CA . VAL A 1 106 ? -5.622 3.811 -6.926 1.00 97.31 106 VAL A CA 1
ATOM 828 C C . VAL A 1 106 ? -5.538 2.610 -7.878 1.00 97.31 106 VAL A C 1
ATOM 830 O O . VAL A 1 106 ? -5.634 1.473 -7.422 1.00 97.31 106 VAL A O 1
ATOM 833 N N . SER A 1 107 ? -5.282 2.830 -9.172 1.00 96.94 107 SER A N 1
ATOM 834 C CA . SER A 1 107 ? -5.091 1.755 -10.156 1.00 96.94 107 SER A CA 1
ATOM 835 C C . SER A 1 107 ? -3.904 0.845 -9.828 1.00 96.94 107 SER A C 1
ATOM 837 O O . SER A 1 107 ? -3.986 -0.371 -10.016 1.00 96.94 107 SER A O 1
ATOM 839 N N . ASP A 1 108 ? -2.807 1.411 -9.320 1.00 97.88 108 ASP A N 1
ATOM 840 C CA . ASP A 1 108 ? -1.629 0.631 -8.920 1.00 97.88 108 ASP A CA 1
ATOM 841 C C . ASP A 1 108 ? -1.958 -0.283 -7.736 1.00 97.88 108 ASP A C 1
ATOM 843 O O . ASP A 1 108 ? -1.602 -1.463 -7.733 1.00 97.88 108 ASP A O 1
ATOM 847 N N . LEU A 1 109 ? -2.703 0.240 -6.757 1.00 98.06 109 LEU A N 1
ATOM 848 C CA . LEU A 1 109 ? -3.177 -0.547 -5.623 1.00 98.06 109 LEU A CA 1
ATOM 849 C C . LEU A 1 109 ? -4.131 -1.663 -6.072 1.00 98.06 109 LEU A C 1
ATOM 851 O O . LEU A 1 109 ? -3.944 -2.800 -5.651 1.00 98.06 109 LEU A O 1
ATOM 855 N N . VAL A 1 110 ? -5.111 -1.375 -6.940 1.00 97.38 110 VAL A N 1
ATOM 856 C CA . VAL A 1 110 ? -6.032 -2.395 -7.487 1.00 97.38 110 VAL A CA 1
ATOM 857 C C . VAL A 1 110 ? -5.251 -3.533 -8.141 1.00 97.38 110 VAL A C 1
ATOM 859 O O . VAL A 1 110 ? -5.508 -4.699 -7.848 1.00 97.38 110 VAL A O 1
ATOM 862 N N . SER A 1 111 ? -4.262 -3.196 -8.971 1.00 96.62 111 SER A N 1
ATOM 863 C CA . SER A 1 111 ? -3.436 -4.184 -9.672 1.00 96.62 111 SER A CA 1
ATOM 864 C C . SER A 1 111 ? -2.683 -5.086 -8.689 1.00 96.62 111 SER A C 1
ATOM 866 O O . SER A 1 111 ? -2.672 -6.308 -8.839 1.00 96.62 111 SER A O 1
ATOM 868 N N . ILE A 1 112 ? -2.098 -4.502 -7.635 1.00 97.44 112 ILE A N 1
ATOM 869 C CA . ILE A 1 112 ? -1.387 -5.267 -6.603 1.00 97.44 112 ILE A CA 1
ATOM 870 C C . ILE A 1 112 ? -2.351 -6.149 -5.805 1.00 97.44 112 ILE A C 1
ATOM 872 O O . ILE A 1 112 ? -2.055 -7.325 -5.598 1.00 97.44 112 ILE A O 1
ATOM 876 N N . LEU A 1 113 ? -3.508 -5.623 -5.388 1.00 97.62 113 LEU A N 1
ATOM 877 C CA . LEU A 1 113 ? -4.528 -6.391 -4.666 1.00 97.62 113 LEU A CA 1
ATOM 878 C C . LEU A 1 113 ? -5.018 -7.586 -5.492 1.00 97.62 113 LEU A C 1
ATOM 880 O O . LEU A 1 113 ? -5.198 -8.673 -4.942 1.00 97.62 113 LEU A O 1
ATOM 884 N N . GLN A 1 114 ? -5.186 -7.407 -6.804 1.00 95.62 114 GLN A N 1
ATOM 885 C CA . GLN A 1 114 ? -5.610 -8.467 -7.712 1.00 95.62 114 GLN A CA 1
ATOM 886 C C . GLN A 1 114 ? -4.567 -9.585 -7.813 1.00 95.62 114 GLN A C 1
ATOM 888 O O . GLN A 1 114 ? -4.908 -10.754 -7.625 1.00 95.62 114 GLN A O 1
ATOM 893 N N . VAL A 1 115 ? -3.293 -9.245 -8.039 1.00 94.62 115 VAL A N 1
ATOM 894 C CA . VAL A 1 115 ? -2.200 -10.235 -8.097 1.00 94.62 115 VAL A CA 1
ATOM 895 C C . VAL A 1 115 ? -1.980 -10.910 -6.738 1.00 94.62 115 VAL A C 1
ATOM 897 O O . VAL A 1 115 ? -1.686 -12.103 -6.676 1.00 94.62 115 VAL A O 1
ATOM 900 N N . ALA A 1 116 ? -2.178 -10.182 -5.638 1.00 94.94 116 ALA A N 1
ATOM 901 C CA . ALA A 1 116 ? -2.125 -10.715 -4.277 1.00 94.94 116 ALA A CA 1
ATOM 902 C C . ALA A 1 116 ? -3.370 -11.531 -3.882 1.00 94.94 116 ALA A C 1
ATOM 904 O O . ALA A 1 116 ? -3.399 -12.099 -2.793 1.00 94.94 116 ALA A O 1
ATOM 905 N N . LYS A 1 117 ? -4.403 -11.589 -4.737 1.00 96.12 117 LYS A N 1
ATOM 906 C CA . LYS A 1 117 ? -5.696 -12.239 -4.460 1.00 96.12 117 LYS A CA 1
ATOM 907 C C . LYS A 1 117 ? -6.393 -11.702 -3.200 1.00 96.12 117 LYS A C 1
ATOM 909 O O . LYS A 1 117 ? -7.160 -12.406 -2.545 1.00 96.12 117 LYS A O 1
ATOM 914 N N . LEU A 1 118 ? -6.165 -10.431 -2.872 1.00 97.44 118 LEU A N 1
ATOM 915 C CA . LEU A 1 118 ? -6.771 -9.728 -1.737 1.00 97.44 118 LEU A CA 1
ATOM 916 C C . LEU A 1 118 ? -8.155 -9.185 -2.123 1.00 97.44 118 LEU A C 1
ATOM 918 O O . LEU A 1 118 ? -8.419 -7.980 -2.076 1.00 97.44 118 LEU A O 1
ATOM 922 N N . TYR A 1 119 ? -9.048 -10.090 -2.530 1.00 95.50 119 TYR A N 1
ATOM 923 C CA . TYR A 1 119 ? -10.312 -9.741 -3.183 1.00 95.50 119 TYR A CA 1
ATOM 924 C C . TYR A 1 119 ? -11.241 -8.901 -2.310 1.00 95.50 119 TYR A C 1
ATOM 926 O O . TYR A 1 119 ? -11.870 -7.987 -2.815 1.00 95.50 119 TYR A O 1
ATOM 934 N N . ARG A 1 120 ? -11.259 -9.101 -0.988 1.00 96.19 120 ARG A N 1
ATOM 935 C CA . ARG A 1 120 ? -12.095 -8.284 -0.092 1.00 96.19 120 ARG A CA 1
ATOM 936 C C . ARG A 1 120 ? -11.706 -6.800 -0.098 1.00 96.19 120 ARG A C 1
ATOM 938 O O . ARG A 1 120 ? -12.576 -5.934 -0.068 1.00 96.19 120 ARG A O 1
ATOM 945 N N . ALA A 1 121 ? -10.406 -6.506 -0.118 1.00 97.38 121 ALA A N 1
ATOM 946 C CA . ALA A 1 121 ? -9.911 -5.133 -0.205 1.00 97.38 121 ALA A CA 1
ATOM 947 C C . ALA A 1 121 ? -10.148 -4.553 -1.605 1.00 97.38 121 ALA A C 1
ATOM 949 O O . ALA A 1 121 ? -10.517 -3.385 -1.731 1.00 97.38 121 ALA A O 1
ATOM 950 N N . MET A 1 122 ? -9.984 -5.382 -2.642 1.00 96.00 122 MET A N 1
ATOM 951 C CA . MET A 1 122 ? -10.282 -5.013 -4.024 1.00 96.00 122 MET A CA 1
ATOM 952 C C . MET A 1 122 ? -11.764 -4.655 -4.191 1.00 96.00 122 MET A C 1
ATOM 954 O O . MET A 1 122 ? -12.054 -3.549 -4.632 1.00 96.00 122 MET A O 1
ATOM 958 N N . ASP A 1 123 ? -12.680 -5.519 -3.750 1.00 94.69 123 ASP A N 1
ATOM 959 C CA . ASP A 1 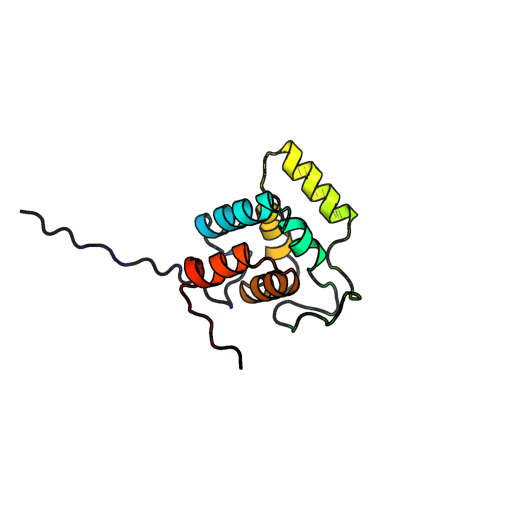123 ? -14.129 -5.313 -3.814 1.00 94.69 123 ASP A CA 1
ATOM 960 C C . ASP A 1 123 ? -14.535 -4.031 -3.090 1.00 94.69 123 ASP A C 1
ATOM 962 O O . ASP A 1 123 ? -15.282 -3.218 -3.632 1.00 94.69 123 ASP A O 1
ATOM 966 N N . TYR A 1 124 ? -13.997 -3.799 -1.888 1.00 95.62 124 TYR A N 1
ATOM 967 C CA 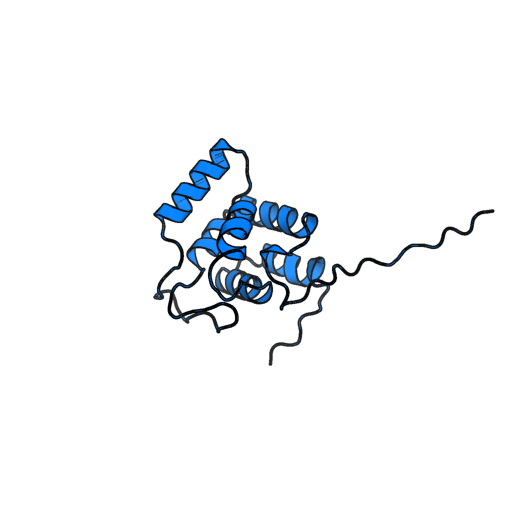. TYR A 1 124 ? -14.235 -2.555 -1.161 1.00 95.62 124 TYR A CA 1
ATOM 968 C C . TYR A 1 124 ? -13.800 -1.325 -1.972 1.00 95.62 124 TYR A C 1
ATOM 970 O O . TYR A 1 124 ? -14.550 -0.353 -2.095 1.00 95.62 124 TYR A O 1
ATOM 978 N N . LEU A 1 125 ? -12.607 -1.368 -2.563 1.00 94.44 125 LEU A N 1
ATOM 979 C CA . LEU A 1 125 ? -12.080 -0.262 -3.350 1.00 94.44 125 LEU A CA 1
ATOM 980 C C . LEU A 1 125 ? -12.909 -0.034 -4.627 1.00 94.44 125 LEU A C 1
ATOM 982 O O . LEU A 1 125 ? -13.277 1.100 -4.924 1.00 94.44 125 LEU A O 1
ATOM 986 N N . THR A 1 126 ? -13.272 -1.089 -5.357 1.00 91.81 126 THR A N 1
ATOM 987 C CA . THR A 1 126 ? -13.987 -0.973 -6.637 1.00 91.81 126 THR A CA 1
ATOM 988 C C . THR A 1 126 ? -15.475 -0.673 -6.481 1.00 91.81 126 THR A C 1
ATOM 990 O O . THR A 1 126 ? -16.021 0.130 -7.238 1.00 91.81 126 THR A O 1
ATOM 993 N N . VAL A 1 127 ? -16.138 -1.278 -5.494 1.00 91.56 127 VAL A N 1
ATOM 994 C CA . VAL A 1 127 ? -17.591 -1.157 -5.296 1.00 91.56 127 VAL A CA 1
ATOM 995 C C . VAL A 1 127 ? -17.927 0.035 -4.409 1.00 91.56 127 VAL A C 1
ATOM 997 O O . VAL A 1 127 ? -18.818 0.810 -4.745 1.00 91.56 127 VAL A O 1
ATOM 1000 N N . THR A 1 128 ? -17.209 0.227 -3.301 1.00 92.38 128 THR A N 1
ATOM 1001 C CA . THR A 1 128 ? -17.558 1.260 -2.313 1.00 92.38 128 THR A CA 1
ATOM 1002 C C . THR A 1 128 ? -16.837 2.574 -2.582 1.00 92.38 128 THR A C 1
ATOM 1004 O O . THR A 1 128 ? -17.465 3.633 -2.591 1.00 92.38 128 THR A O 1
ATOM 1007 N N . VAL A 1 129 ? -15.521 2.529 -2.809 1.00 92.88 129 VAL A N 1
ATOM 1008 C CA . VAL A 1 129 ? -14.713 3.755 -2.941 1.00 92.88 129 VAL A CA 1
ATOM 1009 C C . VAL A 1 129 ? -14.853 4.370 -4.330 1.00 92.88 129 VAL A C 1
ATOM 1011 O O . VAL A 1 129 ? -15.103 5.572 -4.444 1.00 92.88 129 VAL A O 1
ATOM 1014 N N . LEU A 1 130 ? -14.729 3.541 -5.370 1.00 90.62 130 LEU A N 1
ATOM 1015 C CA . LEU A 1 130 ? -14.831 3.942 -6.774 1.00 90.62 130 LEU A CA 1
ATOM 1016 C C . LEU A 1 130 ? -16.272 3.922 -7.305 1.00 90.62 130 LEU A C 1
ATOM 1018 O O . LEU A 1 130 ? -16.515 4.443 -8.391 1.00 90.62 130 LEU A O 1
ATOM 1022 N N . LYS A 1 131 ? -17.232 3.342 -6.568 1.00 85.38 131 LYS A N 1
ATOM 1023 C CA . LYS A 1 131 ? -18.649 3.224 -6.973 1.00 85.38 131 LYS A CA 1
ATOM 1024 C C . LYS A 1 131 ? -18.847 2.628 -8.375 1.00 85.38 131 LYS A C 1
ATOM 1026 O O . LYS A 1 131 ? -19.746 3.039 -9.101 1.00 85.38 131 LYS A O 1
ATOM 1031 N N . GLY A 1 132 ? -17.988 1.697 -8.791 1.00 63.81 132 GLY A N 1
ATOM 1032 C CA . GLY A 1 132 ? -18.056 1.112 -10.130 1.00 63.81 132 GLY A CA 1
ATOM 1033 C C . GLY A 1 132 ? -17.586 2.027 -11.269 1.00 63.81 132 GLY A C 1
ATOM 1034 O O . GLY A 1 132 ? -17.707 1.624 -12.421 1.00 63.81 132 GLY A O 1
ATOM 1035 N N . ASN A 1 133 ? -16.980 3.194 -10.993 1.00 61.69 133 ASN A N 1
ATOM 1036 C CA . ASN A 1 133 ? -16.219 3.977 -11.983 1.00 61.69 133 ASN A CA 1
ATOM 1037 C C . ASN A 1 133 ? -14.880 3.294 -12.318 1.00 61.69 133 ASN A C 1
ATOM 1039 O O . ASN A 1 133 ? -13.797 3.878 -12.233 1.00 61.69 133 ASN A O 1
ATOM 1043 N N . LEU A 1 134 ? -14.962 2.021 -12.687 1.00 56.12 134 LEU A N 1
ATOM 1044 C CA . LEU A 1 134 ? -13.921 1.320 -13.401 1.00 56.12 134 LEU A CA 1
ATOM 1045 C C . LEU A 1 134 ? -13.978 1.879 -14.819 1.00 56.12 134 LEU A C 1
ATOM 1047 O O . LEU A 1 134 ? -14.859 1.520 -15.596 1.00 56.12 134 LEU A O 1
ATOM 1051 N N . ALA A 1 135 ? -13.088 2.816 -15.150 1.00 49.94 135 ALA A N 1
ATOM 1052 C CA . ALA A 1 135 ? -12.819 3.091 -16.553 1.00 49.94 135 ALA A CA 1
ATOM 1053 C C . ALA A 1 135 ? -12.438 1.740 -17.176 1.00 49.94 135 ALA A C 1
ATOM 1055 O O . ALA A 1 135 ? -11.454 1.134 -16.759 1.00 49.94 135 ALA A O 1
ATOM 1056 N N . TYR A 1 136 ? -13.315 1.226 -18.037 1.00 38.00 136 TYR A N 1
ATOM 1057 C CA . TYR A 1 136 ? -13.259 -0.116 -18.602 1.00 38.00 136 TYR A CA 1
ATOM 1058 C C . TYR A 1 136 ? -11.832 -0.466 -19.048 1.00 38.00 136 TYR A C 1
ATOM 1060 O O . TYR A 1 136 ? -11.247 0.245 -19.864 1.00 38.00 136 TYR A O 1
ATOM 1068 N N . PHE A 1 137 ? -11.276 -1.547 -18.496 1.00 42.22 137 PHE A N 1
ATOM 1069 C CA . PHE A 1 137 ? -10.039 -2.141 -18.993 1.00 42.22 137 PHE A CA 1
ATOM 1070 C C . PHE A 1 137 ? -10.358 -2.854 -20.317 1.00 42.22 137 PHE A C 1
ATOM 1072 O O . PHE A 1 137 ? -11.142 -3.805 -20.324 1.00 42.22 137 PHE A O 1
ATOM 1079 N N . HIS A 1 138 ? -9.778 -2.367 -21.416 1.00 35.53 138 HIS A N 1
ATOM 1080 C CA . HIS A 1 138 ? -9.643 -3.073 -22.692 1.00 35.53 138 HIS A CA 1
ATOM 1081 C C . HIS A 1 138 ? -8.172 -3.404 -22.920 1.00 35.53 138 HIS A C 1
ATOM 1083 O O . HIS A 1 138 ? -7.331 -2.529 -22.608 1.00 35.53 138 HIS A O 1
#

Organism: Scylla olivacea (NCBI:txid85551)

InterPro domains:
  IPR011029 Death-like domain superfamily [G3DSA:1.10.533.10] (11-135)
  IPR011029 Death-like domain superfamily [SSF47986] (12-131)
  IPR029397 Tube, Death domain [PF14786] (17-132)

Radius of gyration: 16.4 Å; chains: 1; bounding box: 57×36×42 Å